Protein AF-A0A519UHN7-F1 (afdb_monomer_lite)

Foldseek 3Di:
DVVVVCVVVVVVVVDDPVVDDPVNVVVVVCCCVVVPVVVVVVVVVVCVVDPPVCVVLVVLCVLVVVLVCCVVVVPDPDDVVNVVVSVVSVVVSVVVNVVVVVVCVVVVVVVVVVVVVVVVVVVVVVVVVVVVD

Secondary structure (DSSP, 8-state):
-HHHHHHHTTGGGT--GGGS-HHHHHHHHHIIIIIIIIHHHHHHHHHHHS-GGGHHHHHHHHHHHHHHHHHHH--S---HHHHHHHHHHHHHHHHHHHHHHHHHHHHHHHHHHHHHHHHHHHHHHHHHHHTT-

Structure (mmCIF, N/CA/C/O backbone):
data_AF-A0A519UHN7-F1
#
_entry.id   AF-A0A519UHN7-F1
#
loop_
_atom_site.group_PDB
_atom_site.id
_atom_site.type_symbol
_atom_site.label_atom_id
_atom_site.label_alt_id
_atom_site.label_comp_id
_atom_site.label_asym_id
_atom_site.label_entity_id
_atom_site.label_seq_id
_atom_site.pdbx_PDB_ins_code
_atom_site.Cartn_x
_atom_site.Cartn_y
_atom_site.Cartn_z
_atom_site.occupancy
_atom_site.B_iso_or_equiv
_atom_site.auth_seq_id
_atom_site.auth_comp_id
_atom_site.auth_asym_id
_atom_site.auth_atom_id
_atom_site.pdbx_PDB_model_num
ATOM 1 N N . VAL A 1 1 ? 18.706 -8.104 3.419 1.00 67.94 1 VAL A N 1
ATOM 2 C CA . VAL A 1 1 ? 19.001 -9.102 2.358 1.00 67.94 1 VAL A CA 1
ATOM 3 C C . VAL A 1 1 ? 19.443 -8.437 1.059 1.00 67.94 1 VAL A C 1
ATOM 5 O O . VAL A 1 1 ? 20.515 -8.773 0.587 1.00 67.94 1 VAL A O 1
ATOM 8 N N . PHE A 1 2 ? 18.703 -7.455 0.533 1.00 73.00 2 PHE A N 1
ATOM 9 C CA . PHE A 1 2 ? 19.061 -6.755 -0.714 1.00 73.00 2 PHE A CA 1
ATOM 10 C C . PHE A 1 2 ? 20.455 -6.098 -0.719 1.00 73.00 2 PHE A C 1
ATOM 12 O O . PHE A 1 2 ? 21.193 -6.264 -1.679 1.00 73.00 2 PHE A O 1
ATOM 19 N N . ILE A 1 3 ? 20.848 -5.414 0.363 1.00 80.94 3 ILE A N 1
ATOM 20 C CA . ILE A 1 3 ? 22.150 -4.725 0.442 1.00 80.94 3 ILE A CA 1
ATOM 21 C C . ILE A 1 3 ? 23.348 -5.698 0.373 1.00 80.94 3 ILE A C 1
ATOM 23 O O . ILE A 1 3 ? 24.190 -5.512 -0.504 1.00 80.94 3 ILE A O 1
ATOM 27 N N . PRO A 1 4 ? 23.445 -6.754 1.212 1.00 80.44 4 PRO A N 1
ATOM 28 C CA . PRO A 1 4 ? 24.558 -7.701 1.111 1.00 80.44 4 PRO A CA 1
ATOM 29 C C . PRO A 1 4 ? 24.557 -8.505 -0.199 1.00 80.44 4 PRO A C 1
ATOM 31 O O . PRO A 1 4 ? 25.626 -8.763 -0.737 1.00 80.44 4 PRO A O 1
ATOM 34 N N . ALA A 1 5 ? 23.391 -8.853 -0.754 1.00 77.44 5 ALA A N 1
ATOM 35 C CA . ALA A 1 5 ? 23.312 -9.535 -2.050 1.00 77.44 5 ALA A CA 1
ATOM 36 C C . ALA A 1 5 ? 23.803 -8.647 -3.210 1.00 77.44 5 ALA A C 1
ATOM 38 O O . ALA A 1 5 ? 24.572 -9.096 -4.054 1.00 77.44 5 ALA A O 1
ATOM 39 N N . SER A 1 6 ? 23.422 -7.369 -3.213 1.00 74.4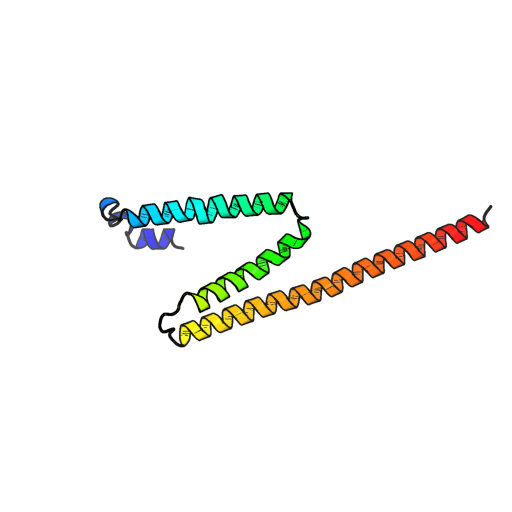4 6 SER A N 1
ATOM 40 C CA . SER A 1 6 ? 23.840 -6.413 -4.243 1.00 74.44 6 SER A CA 1
ATOM 41 C C . SER A 1 6 ? 25.333 -6.055 -4.145 1.00 74.44 6 SER A C 1
ATOM 43 O O . SER A 1 6 ? 25.990 -5.851 -5.163 1.00 74.44 6 SER A O 1
ATOM 45 N N . LEU A 1 7 ? 25.904 -6.042 -2.931 1.00 78.50 7 LEU A N 1
ATOM 46 C CA . LEU A 1 7 ? 27.353 -5.893 -2.719 1.00 78.50 7 LEU A CA 1
ATOM 47 C C . LEU A 1 7 ? 28.152 -7.084 -3.274 1.00 78.50 7 LEU A C 1
ATOM 49 O O . LEU A 1 7 ? 29.219 -6.880 -3.843 1.00 78.50 7 LEU A O 1
ATOM 53 N N . LEU A 1 8 ? 27.637 -8.312 -3.147 1.00 80.56 8 LEU A N 1
ATOM 54 C CA . LEU A 1 8 ? 28.282 -9.517 -3.689 1.00 80.56 8 LEU A CA 1
ATOM 55 C C . LEU A 1 8 ? 28.197 -9.604 -5.224 1.00 80.56 8 LEU A C 1
ATOM 57 O O . LEU A 1 8 ? 29.107 -10.145 -5.846 1.00 80.56 8 LEU A O 1
ATOM 61 N N . ASN A 1 9 ? 27.144 -9.048 -5.832 1.00 79.62 9 ASN A N 1
ATOM 62 C CA . ASN A 1 9 ? 26.924 -9.073 -7.285 1.00 79.62 9 ASN A CA 1
ATOM 63 C C . ASN A 1 9 ? 27.559 -7.892 -8.048 1.00 79.62 9 ASN A C 1
ATOM 65 O O . ASN A 1 9 ? 27.450 -7.836 -9.270 1.00 79.62 9 ASN A O 1
ATOM 69 N N . ASN A 1 10 ? 28.227 -6.950 -7.367 1.00 73.31 10 ASN A N 1
ATOM 70 C CA . ASN A 1 10 ? 28.902 -5.790 -7.981 1.00 73.31 10 ASN A CA 1
ATOM 71 C C . ASN A 1 10 ? 28.013 -4.899 -8.888 1.00 73.31 10 ASN A C 1
ATOM 73 O O . ASN A 1 10 ? 28.518 -4.092 -9.673 1.00 73.31 10 ASN A O 1
ATOM 77 N N . GLU A 1 11 ? 26.688 -4.979 -8.740 1.00 70.50 11 GLU A N 1
ATOM 78 C CA . GLU A 1 11 ? 25.685 -4.282 -9.569 1.00 70.50 11 GLU A CA 1
ATOM 79 C C . GLU A 1 11 ? 25.807 -2.752 -9.505 1.00 70.50 11 GLU A C 1
ATOM 81 O O . GLU A 1 11 ? 25.496 -2.050 -10.467 1.00 70.50 11 GLU A O 1
ATOM 86 N N . TRP A 1 12 ? 26.341 -2.238 -8.394 1.00 68.81 12 TRP A N 1
ATOM 87 C CA . TRP A 1 12 ? 26.617 -0.819 -8.155 1.00 68.81 12 TRP A CA 1
ATOM 88 C C . TRP A 1 12 ? 27.529 -0.193 -9.212 1.00 68.81 12 TRP A C 1
ATOM 90 O O . TRP A 1 12 ? 27.435 1.003 -9.476 1.00 68.81 12 TRP A O 1
ATOM 100 N N . THR A 1 13 ? 28.402 -0.992 -9.831 1.00 69.19 13 THR A N 1
ATOM 101 C CA . THR A 1 13 ? 29.369 -0.506 -10.825 1.00 69.19 13 THR A CA 1
ATOM 102 C C . THR A 1 13 ? 28.792 -0.382 -12.235 1.00 69.19 13 THR A C 1
ATOM 104 O O . THR A 1 13 ? 29.318 0.386 -13.035 1.00 69.19 13 THR A O 1
ATOM 107 N N . SER A 1 14 ? 27.692 -1.079 -12.541 1.00 67.38 14 SER A N 1
ATOM 108 C CA . SER A 1 14 ? 27.014 -1.015 -13.848 1.00 67.38 14 SER A CA 1
ATOM 109 C C . SER A 1 14 ? 25.789 -0.094 -13.864 1.00 67.38 14 SER A C 1
ATOM 111 O O . SER A 1 14 ? 25.136 0.035 -14.899 1.00 67.38 14 SER A O 1
ATOM 113 N N . PHE A 1 15 ? 25.463 0.571 -12.751 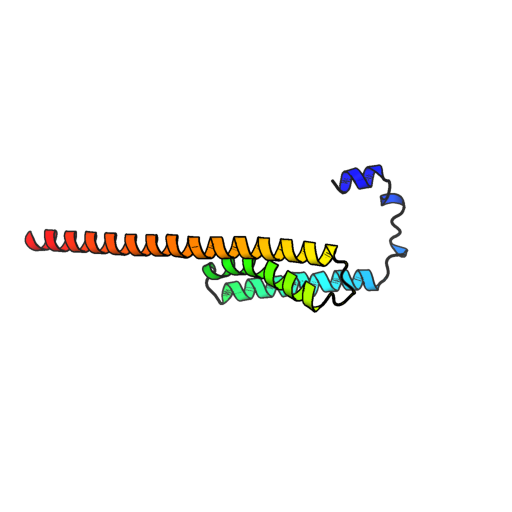1.00 71.31 15 PHE A N 1
ATOM 114 C CA . PHE A 1 15 ? 24.312 1.470 -12.686 1.00 71.31 15 PHE A CA 1
ATOM 115 C C . PHE A 1 15 ? 24.609 2.806 -13.387 1.00 71.31 15 PHE A C 1
ATOM 117 O O . PHE A 1 15 ? 25.210 3.721 -12.822 1.00 71.31 15 PHE A O 1
ATOM 124 N N . GLN A 1 16 ? 24.197 2.912 -14.652 1.00 74.94 16 GLN A N 1
ATOM 125 C CA . GLN A 1 16 ? 24.388 4.108 -15.468 1.00 74.94 16 GLN A CA 1
ATOM 126 C C . GLN A 1 16 ? 23.229 5.094 -15.286 1.00 74.94 16 GLN A C 1
ATOM 128 O O . GLN A 1 16 ? 22.176 4.962 -15.909 1.00 74.94 16 GLN A O 1
ATOM 133 N N . TRP A 1 17 ? 23.450 6.130 -14.474 1.00 71.44 17 TRP A N 1
ATOM 134 C CA . TRP A 1 17 ? 22.488 7.212 -14.217 1.00 71.44 17 TRP A CA 1
ATOM 135 C C . TRP A 1 17 ? 21.986 7.909 -15.493 1.00 71.44 17 TRP A C 1
ATOM 137 O O . TRP A 1 17 ? 20.845 8.360 -15.533 1.00 71.44 17 TRP A O 1
ATOM 147 N N . GLN A 1 18 ? 22.809 7.949 -16.547 1.00 73.81 18 GLN A N 1
ATOM 148 C CA . GLN A 1 18 ? 22.467 8.531 -17.850 1.00 73.81 18 GLN A CA 1
ATOM 149 C C . GLN A 1 18 ? 21.442 7.730 -18.665 1.00 73.81 18 GLN A C 1
ATOM 151 O O . GLN A 1 18 ? 20.807 8.305 -19.543 1.00 73.81 18 GLN A O 1
ATOM 156 N N . ILE A 1 19 ? 21.292 6.426 -18.418 1.00 79.81 19 ILE A N 1
ATOM 157 C CA . ILE A 1 19 ? 20.362 5.570 -19.174 1.00 79.81 19 ILE A CA 1
ATOM 158 C C . ILE A 1 19 ? 18.938 5.655 -18.613 1.00 79.81 19 ILE A C 1
ATOM 160 O O . ILE A 1 19 ? 17.994 5.219 -19.268 1.00 79.81 19 ILE A O 1
ATOM 164 N N . VAL A 1 20 ? 18.757 6.231 -17.420 1.00 81.94 20 VAL A N 1
ATOM 165 C CA . VAL A 1 20 ? 17.439 6.305 -16.790 1.00 81.94 20 VAL A CA 1
ATOM 166 C C . VAL A 1 20 ? 16.544 7.282 -17.568 1.00 81.94 20 VAL A C 1
ATOM 168 O O . VAL A 1 20 ? 16.842 8.478 -17.611 1.00 81.94 20 VAL A O 1
ATOM 171 N N . PRO A 1 21 ? 15.437 6.802 -18.162 1.00 85.50 21 PRO A N 1
ATOM 172 C CA . PRO A 1 21 ? 14.549 7.623 -18.974 1.00 85.50 21 PRO A CA 1
ATOM 173 C C . PRO A 1 21 ? 13.831 8.691 -18.132 1.00 85.50 21 PRO A C 1
ATOM 175 O O . PRO A 1 21 ? 13.568 8.498 -16.939 1.00 85.50 21 PRO A O 1
ATOM 178 N N . ALA A 1 22 ? 13.485 9.826 -18.744 1.00 85.69 22 ALA A N 1
ATOM 179 C CA . ALA A 1 22 ? 12.813 10.934 -18.056 1.00 85.69 22 ALA A CA 1
ATOM 180 C C . ALA A 1 22 ? 11.436 10.521 -17.500 1.00 85.69 22 ALA A C 1
ATOM 182 O O . ALA A 1 22 ? 11.010 10.999 -16.447 1.00 85.69 22 ALA A O 1
ATOM 183 N N . GLU A 1 23 ? 10.769 9.573 -18.157 1.00 88.62 23 GLU A N 1
ATOM 184 C CA . GLU A 1 23 ? 9.504 8.985 -17.726 1.00 88.62 23 GLU A CA 1
ATOM 185 C C . GLU A 1 23 ? 9.626 8.270 -16.371 1.00 88.62 23 GLU A C 1
ATOM 187 O O . GLU A 1 23 ? 8.698 8.325 -15.559 1.00 88.62 23 GLU A O 1
ATOM 192 N N . ALA A 1 24 ? 10.770 7.641 -16.076 1.00 87.75 24 ALA A N 1
ATOM 193 C CA . ALA A 1 24 ? 10.999 6.982 -14.788 1.00 87.75 24 ALA A CA 1
ATOM 194 C C . ALA A 1 24 ? 11.069 8.007 -13.648 1.00 87.75 24 ALA A C 1
ATOM 196 O O . ALA A 1 24 ? 10.440 7.825 -12.604 1.00 87.75 24 ALA A O 1
ATOM 197 N N . TRP A 1 25 ? 11.758 9.128 -13.872 1.00 90.75 25 TRP A N 1
ATOM 198 C CA . TRP A 1 25 ? 11.817 10.232 -12.913 1.00 90.75 25 TRP A CA 1
ATOM 199 C C . TRP A 1 25 ? 10.447 10.875 -12.682 1.00 90.75 25 TRP A C 1
ATOM 201 O O . TRP A 1 25 ? 10.070 11.133 -11.537 1.00 90.75 25 TRP A O 1
ATOM 211 N N . LEU A 1 26 ? 9.666 11.071 -13.747 1.00 91.88 26 LEU A N 1
ATOM 212 C CA . LEU A 1 26 ? 8.296 11.576 -13.643 1.00 91.88 26 LEU A CA 1
ATOM 213 C C . LEU A 1 26 ? 7.374 10.607 -12.898 1.00 91.88 26 LEU A C 1
ATOM 215 O O . LEU A 1 26 ? 6.540 11.051 -12.113 1.00 91.88 26 LEU A O 1
ATOM 219 N N . SER A 1 27 ? 7.550 9.298 -13.077 1.00 90.44 27 SER A N 1
ATOM 220 C CA . SER A 1 27 ? 6.785 8.274 -12.352 1.00 90.44 27 SER A CA 1
ATOM 221 C C . SER A 1 27 ? 7.072 8.313 -10.850 1.00 90.44 27 SER A C 1
ATOM 223 O O . SER A 1 27 ? 6.149 8.260 -10.035 1.00 90.44 27 SER A O 1
ATOM 225 N N . VAL A 1 28 ? 8.344 8.473 -10.470 1.00 92.12 28 VAL A N 1
ATOM 226 C CA . VAL A 1 28 ? 8.742 8.654 -9.066 1.00 92.12 28 VAL A CA 1
ATOM 227 C C . VAL A 1 28 ? 8.118 9.926 -8.495 1.00 92.12 28 VAL A C 1
ATOM 229 O O . VAL A 1 28 ? 7.522 9.884 -7.419 1.00 92.12 28 VAL A O 1
ATOM 232 N N . LEU A 1 29 ? 8.189 11.042 -9.224 1.00 94.69 29 LEU A N 1
ATOM 233 C CA . LEU A 1 29 ? 7.587 12.304 -8.793 1.00 94.69 29 LEU A CA 1
ATOM 234 C C . LEU A 1 29 ? 6.066 12.184 -8.626 1.00 94.69 29 LEU A C 1
ATOM 236 O O . LEU A 1 29 ? 5.516 12.635 -7.621 1.00 94.69 29 LEU A O 1
ATOM 240 N N . TYR A 1 30 ? 5.392 11.531 -9.573 1.00 92.00 30 TYR A N 1
ATOM 241 C CA . TYR A 1 30 ? 3.958 11.268 -9.514 1.00 92.00 30 TYR A CA 1
ATOM 242 C C . TYR A 1 30 ? 3.580 10.465 -8.263 1.00 92.00 30 TYR A C 1
ATOM 244 O O . TYR A 1 30 ? 2.651 10.842 -7.548 1.00 92.00 30 TYR A O 1
ATOM 252 N N . LEU A 1 31 ? 4.327 9.404 -7.946 1.00 89.81 31 LEU A N 1
ATOM 253 C CA . LEU A 1 31 ? 4.099 8.597 -6.744 1.00 89.81 31 LEU A CA 1
ATOM 254 C C . LEU A 1 31 ? 4.343 9.387 -5.455 1.00 89.81 31 LEU A C 1
ATOM 256 O O . LEU A 1 31 ? 3.580 9.241 -4.500 1.00 89.81 31 LEU A O 1
ATOM 260 N N . ILE A 1 32 ? 5.358 10.252 -5.421 1.00 94.12 32 ILE A N 1
ATOM 261 C CA . ILE A 1 32 ? 5.618 11.121 -4.267 1.00 94.12 32 ILE A CA 1
ATOM 262 C C . ILE A 1 32 ? 4.433 12.065 -4.038 1.00 94.12 32 ILE A C 1
ATOM 264 O O . ILE A 1 32 ? 3.932 12.169 -2.918 1.00 94.12 32 ILE A O 1
ATOM 268 N N . VAL A 1 33 ? 3.953 12.734 -5.086 1.00 94.50 33 VAL A N 1
ATOM 269 C CA . VAL A 1 33 ? 2.898 13.747 -4.953 1.00 94.50 33 VAL A CA 1
ATOM 270 C C . VAL A 1 33 ? 1.530 13.107 -4.715 1.00 94.50 33 VAL A C 1
ATOM 272 O O . VAL A 1 33 ? 0.871 13.420 -3.725 1.00 94.50 33 VAL A O 1
ATOM 275 N N . MET A 1 34 ? 1.097 12.202 -5.592 1.00 89.75 34 MET A N 1
ATOM 276 C CA . MET A 1 34 ? -0.251 11.628 -5.531 1.00 89.75 34 MET A CA 1
ATOM 277 C C . MET A 1 34 ? -0.342 10.450 -4.561 1.00 89.75 34 MET A C 1
ATOM 279 O O . MET A 1 34 ? -1.300 10.360 -3.796 1.00 89.75 34 MET A O 1
ATOM 283 N N . GLY A 1 35 ? 0.650 9.559 -4.561 1.00 84.38 35 GLY A N 1
ATOM 284 C CA . GLY A 1 35 ? 0.650 8.376 -3.698 1.00 84.38 35 GLY A CA 1
ATOM 285 C C . GLY A 1 35 ? 0.913 8.715 -2.231 1.00 84.38 35 GLY A C 1
ATOM 286 O O . GLY A 1 35 ? 0.208 8.222 -1.351 1.00 84.38 35 GLY A O 1
ATOM 287 N N . SER A 1 36 ? 1.893 9.584 -1.970 1.00 90.19 36 SER A N 1
ATOM 288 C CA . SER A 1 36 ? 2.289 9.938 -0.604 1.00 90.19 36 SER A CA 1
ATOM 289 C C . SER A 1 36 ? 1.645 11.227 -0.111 1.00 90.19 36 SER A C 1
ATOM 291 O O . SER A 1 36 ? 0.860 11.169 0.831 1.00 90.19 36 SER A O 1
ATOM 293 N N . LEU A 1 37 ? 1.952 12.388 -0.706 1.00 90.00 37 LEU A N 1
ATOM 294 C CA . LEU A 1 37 ? 1.504 13.676 -0.156 1.00 90.00 37 LEU A CA 1
ATOM 295 C C . LEU A 1 37 ? -0.024 13.779 -0.139 1.00 90.00 37 LEU A C 1
ATOM 297 O O . LEU A 1 37 ? -0.602 13.984 0.925 1.00 90.00 37 LEU A O 1
ATOM 301 N N . ALA A 1 38 ? -0.687 13.581 -1.279 1.00 88.25 38 ALA A N 1
ATOM 302 C CA . ALA A 1 38 ? -2.143 13.676 -1.358 1.00 88.25 38 ALA A CA 1
ATOM 303 C C . ALA A 1 38 ? -2.837 12.599 -0.505 1.00 88.25 38 ALA A C 1
ATOM 305 O O . ALA A 1 38 ? -3.775 12.910 0.233 1.00 88.25 38 ALA A O 1
ATOM 306 N N . GLY A 1 39 ? -2.346 11.354 -0.545 1.00 83.56 39 GLY A N 1
ATOM 307 C CA . GLY A 1 39 ? -2.876 10.254 0.267 1.00 83.56 39 GLY A CA 1
ATOM 308 C C . GLY A 1 39 ? -2.754 10.508 1.773 1.00 83.56 39 GLY A C 1
ATOM 309 O O . GLY A 1 39 ? -3.721 10.335 2.519 1.00 83.56 39 GLY A O 1
ATOM 310 N N . TYR A 1 40 ? -1.594 10.984 2.228 1.00 82.62 40 TYR A N 1
ATOM 311 C CA . TYR A 1 40 ? -1.359 11.314 3.632 1.00 82.62 40 TYR A CA 1
ATOM 312 C C . TYR A 1 40 ? -2.152 12.547 4.077 1.00 82.62 40 TYR A C 1
ATOM 314 O O . TYR A 1 40 ? -2.754 12.540 5.149 1.00 82.62 40 TYR A O 1
ATOM 322 N N . SER A 1 41 ? -2.230 13.589 3.249 1.00 84.44 41 SER A N 1
ATOM 323 C CA . SER A 1 41 ? -3.049 14.770 3.535 1.00 84.44 41 SER A CA 1
ATOM 324 C C . SER A 1 41 ? -4.531 14.420 3.666 1.00 84.44 41 SER A C 1
ATOM 326 O O . SER A 1 41 ? -5.182 14.883 4.603 1.00 84.44 41 SER A O 1
ATOM 328 N N . ALA A 1 42 ? -5.060 13.557 2.794 1.00 81.81 42 ALA A N 1
ATOM 329 C CA . ALA A 1 42 ? -6.431 13.063 2.900 1.00 81.81 42 ALA A CA 1
ATOM 330 C C . ALA A 1 42 ? -6.653 12.257 4.190 1.00 81.81 42 ALA A C 1
ATOM 332 O O . ALA A 1 42 ? -7.685 12.415 4.843 1.00 81.81 42 ALA A O 1
ATOM 333 N N . TYR A 1 43 ? -5.676 11.440 4.597 1.00 72.56 43 TYR A N 1
ATOM 334 C CA . TYR A 1 43 ? -5.715 10.710 5.865 1.00 72.56 43 TYR A CA 1
ATOM 335 C C . TYR A 1 43 ? -5.773 11.656 7.072 1.00 72.56 43 TYR A C 1
ATOM 337 O O . TYR A 1 43 ? -6.638 11.499 7.933 1.00 72.56 43 TYR A O 1
ATOM 345 N N . VAL A 1 44 ? -4.909 12.674 7.116 1.00 79.06 44 VAL A N 1
ATOM 346 C CA . VAL A 1 44 ? -4.892 13.669 8.201 1.00 79.06 44 VAL A CA 1
ATOM 347 C C . VAL A 1 44 ? -6.196 14.468 8.239 1.00 79.06 44 VAL A C 1
ATOM 349 O O . VAL A 1 44 ? -6.761 14.656 9.314 1.00 79.06 44 VAL A O 1
ATOM 352 N N . TRP A 1 45 ? -6.727 14.870 7.083 1.00 80.94 45 TRP A N 1
ATOM 353 C CA . TRP A 1 45 ? -8.019 15.554 7.005 1.00 80.94 45 TRP A CA 1
ATOM 354 C C . TRP A 1 45 ? -9.169 14.678 7.523 1.00 80.94 45 TRP A C 1
ATOM 356 O O . TRP A 1 45 ? -10.000 15.135 8.308 1.00 80.94 45 TRP A O 1
ATOM 366 N N . LEU A 1 46 ? -9.189 13.395 7.151 1.00 71.00 46 LEU A N 1
ATOM 367 C CA . LEU A 1 46 ? -10.209 12.449 7.603 1.00 71.00 46 LEU A CA 1
ATOM 368 C C . LEU A 1 46 ? -10.177 12.252 9.127 1.00 71.00 46 LEU A C 1
ATOM 370 O O . LEU A 1 46 ? -11.233 12.160 9.757 1.00 71.00 46 LEU A O 1
ATOM 374 N N . LEU A 1 47 ? -8.980 12.236 9.722 1.00 68.31 47 LEU A N 1
ATOM 375 C CA . LEU A 1 47 ? -8.796 12.168 11.173 1.00 68.31 47 LEU A CA 1
ATOM 376 C C . LEU A 1 47 ? -9.335 13.403 11.906 1.00 68.31 47 LEU A C 1
ATOM 378 O O . LEU A 1 47 ? -9.770 13.281 13.048 1.00 68.31 47 LEU A O 1
ATOM 382 N N . SER A 1 48 ? -9.339 14.574 11.268 1.00 65.69 48 SER A N 1
ATOM 383 C CA . SER A 1 48 ? -9.903 15.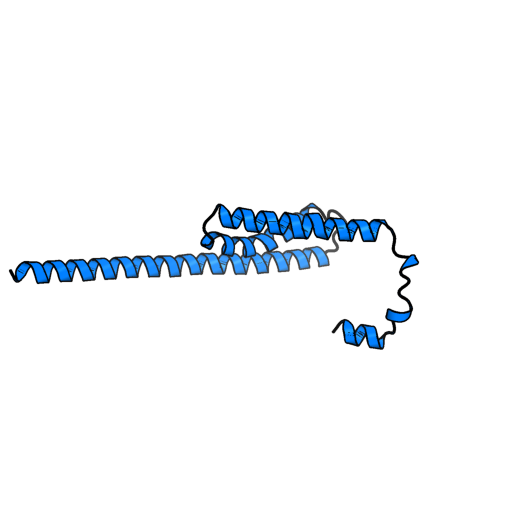796 11.852 1.00 65.69 48 SER A CA 1
ATOM 384 C C . SER A 1 48 ? -11.436 15.841 11.811 1.00 65.69 48 SER A C 1
ATOM 386 O O . SER A 1 48 ? -12.035 16.560 12.606 1.00 65.69 48 SER A O 1
ATOM 388 N N . VAL A 1 49 ? -12.084 15.083 10.917 1.00 67.06 49 VAL A N 1
ATOM 389 C CA . VAL A 1 49 ? -13.543 15.150 10.678 1.00 67.06 49 VAL A CA 1
ATOM 390 C C . VAL A 1 49 ? -14.316 13.974 11.306 1.00 67.06 49 VAL A C 1
ATOM 392 O O . VAL A 1 49 ? -15.528 14.072 11.512 1.00 67.06 49 VAL A O 1
ATOM 395 N N . ARG A 1 50 ? -13.665 12.850 11.649 1.00 54.16 50 ARG A N 1
ATOM 396 C CA . ARG A 1 50 ? -14.330 11.658 12.220 1.00 54.16 50 ARG A CA 1
ATOM 397 C C . ARG A 1 50 ? -13.549 11.038 13.394 1.00 54.16 50 ARG A C 1
ATOM 399 O O . ARG A 1 50 ? -12.328 10.939 13.324 1.00 54.16 50 ARG A O 1
ATOM 406 N N . PRO A 1 51 ? -14.233 10.534 14.445 1.00 54.78 51 PRO A N 1
ATOM 407 C CA . PRO A 1 51 ? -13.578 9.915 15.596 1.00 54.78 51 PRO A CA 1
ATOM 408 C C . PRO A 1 51 ? -12.779 8.653 15.218 1.00 54.78 51 PRO A C 1
ATOM 410 O O . PRO A 1 51 ? -13.254 7.751 14.521 1.00 54.78 51 PRO A O 1
ATOM 413 N N . VAL A 1 52 ? -11.549 8.599 15.735 1.00 51.25 52 VAL A N 1
ATOM 414 C CA . VAL A 1 52 ? -10.426 7.700 15.391 1.00 51.25 52 VAL A CA 1
ATOM 415 C C . VAL A 1 52 ? -10.734 6.196 15.533 1.00 51.25 52 VAL A C 1
ATOM 417 O O . VAL A 1 52 ? -10.080 5.348 14.927 1.00 51.25 52 VAL A O 1
ATOM 420 N N . THR A 1 53 ? -11.770 5.829 16.287 1.00 51.00 53 THR A N 1
ATOM 421 C CA . THR A 1 53 ? -12.174 4.436 16.548 1.00 51.00 53 THR A CA 1
ATOM 422 C C . THR A 1 53 ? -12.731 3.701 15.320 1.00 51.00 53 THR A C 1
ATOM 424 O O . THR A 1 53 ? -12.669 2.470 15.265 1.00 51.00 53 THR A O 1
ATOM 427 N N . GLN A 1 54 ? -13.196 4.414 14.288 1.00 52.16 54 GLN A N 1
ATOM 428 C CA . GLN A 1 54 ? -13.628 3.817 13.012 1.00 52.16 54 GLN A CA 1
ATOM 429 C C . GLN A 1 54 ? -12.454 3.516 12.053 1.00 52.16 54 GLN A C 1
ATOM 431 O O . GLN A 1 54 ? -12.544 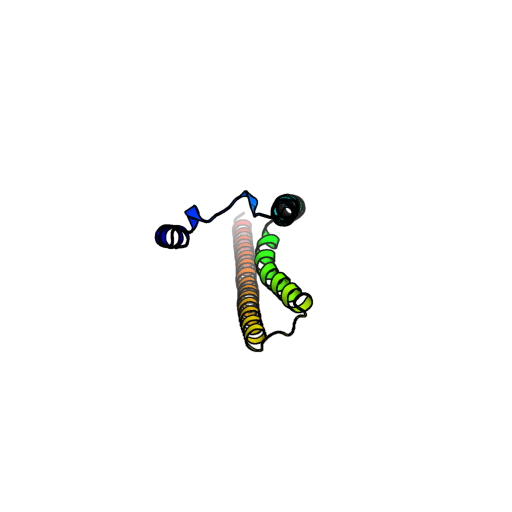2.597 11.233 1.00 52.16 54 GLN A O 1
ATOM 436 N N . VAL A 1 55 ? -11.319 4.208 12.207 1.00 49.56 55 VAL A N 1
ATOM 437 C CA . VAL A 1 55 ? -10.157 4.183 11.292 1.00 49.56 55 VAL A CA 1
ATOM 438 C C . VAL A 1 55 ? -9.415 2.842 11.320 1.00 49.56 55 VAL A C 1
ATOM 440 O O . VAL A 1 55 ? -8.922 2.375 10.295 1.00 49.56 55 VAL A O 1
ATOM 443 N N . SER A 1 56 ? -9.430 2.136 12.455 1.00 53.62 56 SER A N 1
ATOM 444 C CA . SER A 1 56 ? -8.814 0.803 12.579 1.00 53.62 56 SER A CA 1
ATOM 445 C C . SER A 1 56 ? -9.485 -0.256 11.691 1.00 53.62 56 SER A C 1
ATOM 447 O O . SER A 1 56 ? -8.852 -1.239 11.311 1.00 53.62 56 SER A O 1
ATOM 449 N N . THR A 1 57 ? -10.751 -0.056 11.305 1.00 59.66 57 THR A N 1
ATOM 450 C CA . THR A 1 57 ? -11.439 -0.976 10.386 1.00 59.66 57 THR A CA 1
ATOM 451 C C . THR A 1 57 ? -10.977 -0.772 8.938 1.00 59.66 57 THR A C 1
ATOM 453 O O . THR A 1 57 ? -10.921 -1.742 8.190 1.00 59.66 57 THR A O 1
ATOM 456 N N . HIS A 1 58 ? -10.569 0.449 8.559 1.00 60.28 58 HIS A N 1
ATOM 457 C CA . HIS A 1 58 ? -10.152 0.805 7.194 1.00 60.28 58 HIS A CA 1
ATOM 458 C C . HIS A 1 58 ? -8.877 0.070 6.748 1.00 60.28 58 HIS A C 1
ATOM 460 O O . HIS A 1 58 ? -8.753 -0.315 5.587 1.00 60.28 58 HIS A O 1
ATOM 466 N N . VAL A 1 59 ? -7.967 -0.222 7.685 1.00 64.62 59 VAL A N 1
ATOM 467 C CA . VAL A 1 59 ? -6.742 -1.002 7.422 1.00 64.62 59 VAL A CA 1
ATOM 468 C C . VAL A 1 59 ? -7.061 -2.423 6.930 1.00 64.62 59 VAL A C 1
ATOM 470 O O . VAL A 1 59 ? -6.267 -3.003 6.200 1.00 64.62 59 VAL A O 1
ATOM 473 N N . TYR A 1 60 ? -8.241 -2.966 7.253 1.00 63.72 60 TYR A N 1
ATOM 474 C CA . TYR A 1 60 ? -8.700 -4.267 6.744 1.00 63.72 60 TYR A CA 1
ATOM 475 C C . TYR A 1 60 ? -9.425 -4.181 5.404 1.00 63.72 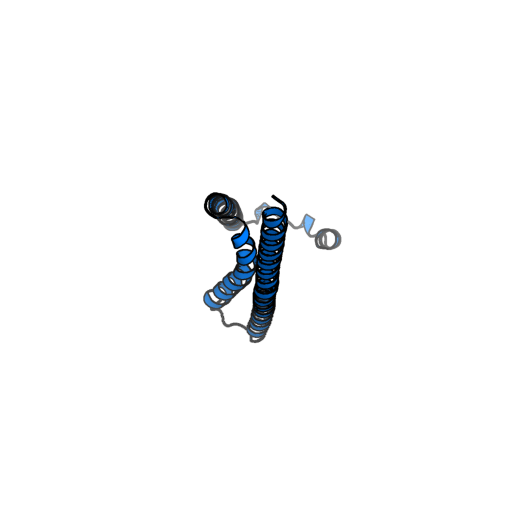60 TYR A C 1
ATOM 477 O O . TYR A 1 60 ? -9.505 -5.182 4.697 1.00 63.72 60 TYR A O 1
ATOM 485 N N . VAL A 1 61 ? -9.955 -3.009 5.055 1.00 67.12 61 VAL A N 1
ATOM 486 C CA . VAL A 1 61 ? -10.619 -2.788 3.765 1.00 67.12 61 VAL A CA 1
ATOM 487 C C . VAL A 1 61 ? -9.581 -2.500 2.676 1.00 67.12 61 VAL A C 1
ATOM 489 O O . VAL A 1 61 ? -9.782 -2.886 1.532 1.00 67.12 61 VAL A O 1
ATOM 492 N N . ASN A 1 62 ? -8.431 -1.917 3.030 1.00 68.81 62 ASN A N 1
ATOM 493 C CA . ASN A 1 62 ? -7.379 -1.565 2.071 1.00 68.81 62 ASN A CA 1
ATOM 494 C C . ASN A 1 62 ? -6.829 -2.773 1.272 1.00 68.81 62 ASN A C 1
ATOM 496 O O . ASN A 1 62 ? -6.762 -2.682 0.047 1.00 68.81 62 ASN A O 1
ATOM 500 N N . PRO A 1 63 ? -6.535 -3.940 1.890 1.00 70.69 63 PRO A N 1
ATOM 501 C CA . PRO A 1 63 ? -6.193 -5.150 1.142 1.00 70.69 63 PRO A CA 1
ATOM 502 C C . PRO A 1 63 ? -7.318 -5.623 0.211 1.00 70.69 63 PRO A C 1
ATOM 504 O O . PRO A 1 63 ? -7.041 -6.107 -0.878 1.00 70.69 63 PRO A O 1
ATOM 507 N N . LEU A 1 64 ? -8.586 -5.457 0.602 1.00 69.62 64 LEU A N 1
ATOM 508 C CA . LEU A 1 64 ? -9.733 -5.852 -0.222 1.00 69.62 64 LEU A CA 1
ATOM 509 C C . LEU A 1 64 ? -9.859 -4.966 -1.472 1.00 69.62 64 LEU A C 1
ATOM 511 O O . LEU A 1 64 ? -10.051 -5.478 -2.573 1.00 69.62 64 LEU A O 1
ATOM 515 N N . VAL A 1 65 ? -9.709 -3.647 -1.308 1.00 73.38 65 VAL A N 1
ATOM 516 C CA . VAL A 1 65 ? -9.777 -2.665 -2.404 1.00 73.38 65 VAL A CA 1
ATOM 517 C C . VAL A 1 65 ? -8.606 -2.839 -3.368 1.00 73.38 65 VAL A C 1
ATOM 519 O O . VAL A 1 65 ? -8.820 -2.860 -4.577 1.00 73.38 65 VAL A O 1
ATOM 522 N N . ALA A 1 66 ? -7.388 -3.027 -2.849 1.00 75.19 66 ALA A N 1
ATOM 523 C CA . ALA A 1 66 ? -6.203 -3.279 -3.666 1.00 75.19 66 ALA A CA 1
ATOM 524 C C . ALA A 1 66 ? -6.368 -4.533 -4.536 1.00 75.19 66 ALA A C 1
ATOM 526 O O . ALA A 1 66 ? -6.028 -4.517 -5.717 1.00 75.19 66 ALA A O 1
ATOM 527 N N . VAL A 1 67 ? -6.943 -5.600 -3.974 1.00 70.19 67 VAL A N 1
ATOM 528 C CA . VAL A 1 67 ? -7.190 -6.830 -4.724 1.00 70.19 67 VAL A CA 1
ATOM 529 C C . VAL A 1 67 ? -8.298 -6.643 -5.762 1.00 70.19 67 VAL A C 1
ATOM 531 O O . VAL A 1 67 ? -8.091 -7.003 -6.913 1.00 70.19 67 VAL A O 1
ATOM 534 N N . LEU A 1 68 ? -9.439 -6.043 -5.406 1.00 72.44 68 LEU A N 1
ATOM 535 C CA . LEU A 1 68 ? -10.535 -5.783 -6.353 1.00 72.44 68 LEU A CA 1
ATOM 536 C C . LEU A 1 68 ? -10.081 -4.942 -7.553 1.00 72.44 68 LEU A C 1
ATOM 538 O O . LEU A 1 68 ? -10.382 -5.290 -8.693 1.00 72.44 68 LEU A O 1
ATOM 542 N N . LEU A 1 69 ? -9.328 -3.867 -7.301 1.00 73.19 69 LEU A N 1
ATOM 543 C CA . LEU A 1 69 ? -8.745 -3.048 -8.363 1.00 73.19 69 LEU A CA 1
ATOM 544 C C . LEU A 1 69 ? -7.718 -3.834 -9.181 1.00 73.19 69 LEU A C 1
ATOM 546 O O . LEU A 1 69 ? -7.716 -3.719 -10.401 1.00 73.19 69 LEU A O 1
ATOM 550 N N . GLY A 1 70 ? -6.905 -4.676 -8.538 1.00 68.19 70 GLY A N 1
ATOM 551 C CA . GLY A 1 70 ? -5.968 -5.569 -9.218 1.00 68.19 70 GLY A CA 1
ATOM 552 C C . GLY A 1 70 ? -6.655 -6.522 -10.201 1.00 68.19 70 GLY A C 1
ATOM 553 O O . GLY A 1 70 ? -6.204 -6.638 -11.331 1.00 68.19 70 GLY A O 1
ATOM 554 N N . VAL A 1 71 ? -7.776 -7.148 -9.823 1.00 67.25 71 VAL A N 1
ATOM 555 C CA . VAL A 1 71 ? -8.535 -8.054 -10.715 1.00 67.25 71 VAL A CA 1
ATOM 556 C C . VAL A 1 71 ? -9.191 -7.311 -11.873 1.00 67.25 71 VAL A C 1
ATOM 558 O O . VAL A 1 71 ? -9.209 -7.816 -12.991 1.00 67.25 71 VAL A O 1
ATOM 561 N N . LEU A 1 72 ? -9.753 -6.130 -11.607 1.00 66.94 72 LEU A N 1
ATOM 562 C CA . LEU A 1 72 ? -10.497 -5.362 -12.606 1.00 66.94 72 LEU A CA 1
ATOM 563 C C . LEU A 1 72 ? -9.586 -4.682 -13.635 1.00 66.94 72 LEU A C 1
ATOM 565 O O . LEU A 1 72 ? -9.963 -4.588 -14.799 1.00 66.94 72 LEU A O 1
ATOM 569 N N . PHE A 1 73 ? -8.409 -4.203 -13.220 1.00 65.00 73 PHE A N 1
ATOM 570 C CA . PHE A 1 73 ? -7.483 -3.492 -14.106 1.00 65.00 73 PHE A CA 1
ATOM 571 C C . PHE A 1 73 ? -6.456 -4.401 -14.789 1.00 65.00 73 PHE A C 1
ATOM 573 O O . PHE A 1 73 ? -6.022 -4.072 -15.890 1.00 65.00 73 PHE A O 1
ATOM 580 N N . ALA A 1 74 ? -6.071 -5.538 -14.197 1.00 63.91 74 ALA A N 1
ATOM 581 C CA . ALA A 1 74 ? -5.041 -6.421 -14.755 1.00 63.91 74 ALA A CA 1
ATOM 582 C C . ALA A 1 74 ? -5.556 -7.335 -15.884 1.00 63.91 74 ALA A C 1
ATOM 584 O O . ALA A 1 74 ? -5.130 -8.480 -15.970 1.00 63.91 74 ALA A O 1
ATOM 585 N N . GLY A 1 75 ? -6.456 -6.842 -16.744 1.00 59.66 75 GLY A N 1
ATOM 586 C CA . GLY A 1 75 ? -7.116 -7.549 -17.854 1.00 59.66 75 GLY A CA 1
ATOM 587 C C . GLY A 1 75 ? -6.210 -8.105 -18.968 1.00 59.66 75 GLY A C 1
ATOM 588 O O . GLY A 1 75 ? -6.650 -8.233 -20.106 1.00 59.66 75 GLY A O 1
ATOM 589 N N . GLU A 1 76 ? -4.963 -8.446 -18.664 1.00 51.06 76 GLU A N 1
ATOM 590 C CA . GLU A 1 76 ? -4.112 -9.326 -19.457 1.00 51.06 76 GLU A CA 1
ATOM 591 C C . GLU A 1 76 ? -4.462 -10.796 -19.162 1.00 51.06 76 GLU A C 1
ATOM 593 O O . GLU A 1 76 ? -5.014 -11.115 -18.109 1.00 51.06 76 GLU A O 1
ATOM 598 N N . HIS A 1 77 ? -4.174 -11.713 -20.094 1.00 55.03 77 HIS A N 1
ATOM 599 C CA . HIS A 1 77 ? -4.467 -13.147 -19.963 1.00 55.03 77 HIS A CA 1
ATOM 600 C C . HIS A 1 77 ? -3.794 -13.751 -18.718 1.00 55.03 77 HIS A C 1
ATOM 602 O O . HIS A 1 77 ? -2.665 -14.238 -18.772 1.00 55.03 77 HIS A O 1
ATOM 608 N N . MET A 1 78 ? -4.496 -13.714 -17.586 1.00 56.19 78 MET A N 1
ATOM 609 C CA . MET A 1 78 ? -3.996 -14.203 -16.311 1.00 56.19 78 MET A CA 1
ATOM 610 C C . MET A 1 78 ? -3.662 -15.688 -16.429 1.00 56.19 78 MET A C 1
ATOM 612 O O . MET A 1 78 ? -4.531 -16.525 -16.683 1.00 56.19 78 MET A O 1
ATOM 616 N N . SER A 1 79 ? -2.391 -16.027 -16.218 1.00 71.81 79 SER A N 1
ATOM 617 C CA . SER A 1 79 ? -1.978 -17.418 -16.038 1.00 71.81 79 SER A CA 1
ATOM 618 C C . SER A 1 79 ? -2.756 -18.016 -14.862 1.00 71.81 79 SER A C 1
ATOM 620 O O . SER A 1 79 ? -2.963 -17.342 -13.850 1.00 71.81 79 SER A O 1
ATOM 622 N N . GLY A 1 80 ? -3.164 -19.288 -14.945 1.00 75.31 80 GLY A N 1
ATOM 623 C CA . GLY A 1 80 ? -3.947 -19.943 -13.885 1.00 75.31 80 GLY A CA 1
ATOM 624 C C . GLY A 1 80 ? -3.306 -19.848 -12.489 1.00 75.31 80 GLY A C 1
ATOM 625 O O . GLY A 1 80 ? -4.007 -19.829 -11.479 1.00 75.31 80 GLY A O 1
ATOM 626 N N . LEU A 1 81 ? -1.978 -19.692 -12.426 1.00 76.19 81 LEU A N 1
ATOM 627 C CA . LEU A 1 81 ? -1.236 -19.492 -11.181 1.00 76.19 81 LEU A CA 1
ATOM 628 C C . LEU A 1 81 ? -1.471 -18.108 -10.542 1.00 76.19 81 LEU A C 1
ATOM 630 O O . LEU A 1 81 ? -1.536 -18.004 -9.319 1.00 76.19 81 LEU A O 1
ATOM 634 N N . GLN A 1 82 ? -1.648 -17.055 -11.347 1.00 70.62 82 GLN A N 1
ATOM 635 C CA . GLN A 1 82 ? -1.995 -15.714 -10.856 1.00 70.62 82 GLN A CA 1
ATOM 636 C C . GLN A 1 82 ? -3.417 -15.692 -10.286 1.00 70.62 82 GLN A C 1
ATOM 638 O O . GLN A 1 82 ? -3.642 -15.104 -9.230 1.00 70.62 82 GLN A O 1
ATOM 643 N N . VAL A 1 83 ? -4.351 -16.411 -10.919 1.00 75.19 83 VAL A N 1
ATOM 644 C CA . VAL A 1 83 ? -5.732 -16.566 -10.428 1.00 75.19 83 VAL A CA 1
ATOM 645 C C . VAL A 1 83 ? -5.771 -17.331 -9.101 1.00 75.19 83 VAL A C 1
ATOM 647 O O . VAL A 1 83 ? -6.498 -16.949 -8.183 1.00 75.19 83 VAL A O 1
ATOM 650 N N . LEU A 1 84 ? -4.952 -18.376 -8.950 1.00 80.12 84 LEU A N 1
ATOM 651 C CA . LEU A 1 84 ? -4.816 -19.091 -7.677 1.00 80.12 84 LEU A CA 1
ATOM 652 C C . LEU A 1 84 ? -4.217 -18.207 -6.578 1.00 80.12 84 LEU A C 1
ATOM 654 O O . LEU A 1 84 ? -4.758 -18.162 -5.473 1.00 80.12 84 LEU A O 1
ATOM 658 N N . GLY A 1 85 ? -3.142 -17.471 -6.877 1.00 76.25 85 GLY A N 1
ATOM 659 C CA . GLY A 1 85 ? -2.530 -16.534 -5.930 1.00 76.25 85 GLY A CA 1
ATOM 660 C C . GLY A 1 85 ? -3.514 -15.460 -5.465 1.00 76.25 85 GLY A C 1
ATOM 661 O O . GLY A 1 85 ? -3.638 -15.194 -4.269 1.00 76.25 85 GLY A O 1
ATOM 662 N N . LEU A 1 86 ? -4.291 -14.919 -6.400 1.00 73.75 86 LEU A N 1
ATOM 663 C CA . LEU A 1 86 ? -5.380 -13.990 -6.132 1.00 73.75 86 LEU A CA 1
ATOM 664 C C . LEU A 1 86 ? -6.436 -14.589 -5.187 1.00 73.75 86 LEU A C 1
ATOM 666 O O . LEU A 1 86 ? -6.812 -13.957 -4.198 1.00 73.75 86 LEU A O 1
ATOM 670 N N . GLY A 1 87 ? -6.889 -15.815 -5.461 1.00 79.69 87 GLY A N 1
ATOM 671 C CA . GLY A 1 87 ? -7.866 -16.515 -4.626 1.00 79.69 87 GLY A CA 1
ATOM 672 C C . GLY A 1 87 ? -7.375 -16.712 -3.190 1.00 79.69 87 GLY A C 1
ATOM 673 O O . GLY A 1 87 ? -8.106 -16.430 -2.242 1.00 79.69 87 GLY A O 1
ATOM 674 N N . VAL A 1 88 ? -6.115 -17.121 -3.012 1.00 82.88 88 VAL A N 1
ATOM 675 C CA . VAL A 1 88 ? -5.510 -17.328 -1.684 1.00 82.88 88 VAL A CA 1
ATOM 676 C C . VAL A 1 88 ? -5.452 -16.024 -0.884 1.00 82.88 88 VAL A C 1
ATOM 678 O O . VAL A 1 88 ? -5.794 -16.015 0.303 1.00 82.88 88 VAL A O 1
ATOM 681 N N . ILE A 1 89 ? -5.074 -14.911 -1.520 1.00 80.94 89 ILE A N 1
ATOM 682 C CA . ILE A 1 89 ? -5.024 -13.593 -0.869 1.00 80.94 89 ILE A CA 1
ATOM 683 C C . ILE A 1 89 ? -6.432 -13.150 -0.446 1.00 80.94 89 ILE A C 1
ATOM 685 O O . ILE A 1 89 ? -6.621 -12.754 0.706 1.00 80.94 89 ILE A O 1
ATOM 689 N N . LEU A 1 90 ? -7.430 -13.272 -1.331 1.00 76.69 90 LEU A N 1
ATOM 690 C CA . LEU A 1 90 ? -8.823 -12.924 -1.024 1.00 76.69 90 LEU A CA 1
ATOM 691 C C . LEU A 1 90 ? -9.371 -13.724 0.157 1.00 76.69 90 LEU A C 1
ATOM 693 O O . LEU A 1 90 ? -9.932 -13.142 1.087 1.00 76.69 90 LEU A O 1
ATOM 697 N N . VAL A 1 91 ? -9.172 -15.045 0.151 1.00 82.00 91 VAL A N 1
ATOM 698 C CA . VAL A 1 91 ? -9.619 -15.928 1.237 1.00 82.00 91 VAL A CA 1
ATOM 699 C C . VAL A 1 91 ? -8.956 -15.537 2.557 1.00 82.00 91 VAL A C 1
ATOM 701 O O . VAL A 1 91 ? -9.639 -15.422 3.574 1.00 82.00 91 VAL A O 1
ATOM 704 N N . SER A 1 92 ? -7.651 -15.261 2.541 1.00 79.06 92 SER A N 1
ATOM 705 C CA . SER A 1 92 ? -6.888 -14.876 3.735 1.00 79.06 92 SER A CA 1
ATOM 706 C C . SER A 1 92 ? -7.397 -13.568 4.352 1.00 79.06 92 SER A C 1
ATOM 708 O O . SER A 1 92 ? -7.632 -13.493 5.561 1.00 79.06 92 SER A O 1
ATOM 710 N N . VAL A 1 93 ? -7.625 -12.541 3.526 1.00 73.62 93 VAL A N 1
ATOM 711 C CA . VAL A 1 93 ? -8.137 -11.234 3.975 1.00 73.62 93 VAL A CA 1
ATOM 712 C C . VAL A 1 93 ? -9.564 -11.357 4.512 1.00 73.62 93 VAL A C 1
ATOM 714 O O . VAL A 1 93 ? -9.872 -10.806 5.574 1.00 73.62 93 VAL A O 1
ATOM 717 N N . LEU A 1 94 ? -10.427 -12.111 3.824 1.00 75.38 94 LEU A N 1
ATOM 718 C CA . LEU A 1 94 ? -11.810 -12.333 4.245 1.00 75.38 94 LEU A CA 1
ATOM 719 C C . LEU A 1 94 ? -11.875 -13.032 5.611 1.00 75.38 94 LEU A C 1
ATOM 721 O O . LEU A 1 94 ? -12.646 -12.617 6.479 1.00 75.38 94 LEU A O 1
ATOM 725 N N . LEU A 1 95 ? -11.025 -14.041 5.834 1.00 79.69 95 LEU A N 1
ATOM 726 C CA . LEU A 1 95 ? -10.957 -14.789 7.093 1.00 79.69 95 LEU A CA 1
ATOM 727 C C . LEU A 1 95 ? -10.599 -13.881 8.284 1.00 79.69 95 LEU A C 1
ATOM 729 O O . LEU A 1 95 ? -11.214 -13.958 9.353 1.00 79.69 95 LEU A O 1
ATOM 733 N N . ILE A 1 96 ? -9.627 -12.986 8.088 1.00 73.38 96 ILE A N 1
ATOM 734 C CA . ILE A 1 96 ? -9.177 -12.024 9.104 1.00 73.38 96 ILE A CA 1
ATOM 735 C C . ILE A 1 96 ? -10.284 -11.014 9.423 1.00 73.38 96 ILE A C 1
ATOM 737 O O . ILE A 1 96 ? -10.533 -10.716 10.597 1.00 73.38 96 ILE A O 1
ATOM 741 N N . ASN A 1 97 ? -10.974 -10.507 8.397 1.00 70.25 97 ASN A N 1
ATOM 742 C CA . ASN A 1 97 ? -12.049 -9.534 8.569 1.00 70.25 97 ASN A CA 1
ATOM 743 C C . ASN A 1 97 ? -13.236 -10.128 9.355 1.00 70.25 97 ASN A C 1
ATOM 745 O O . ASN A 1 97 ? -13.682 -9.534 10.342 1.00 70.25 97 ASN A O 1
ATOM 749 N N . LEU A 1 98 ? -13.672 -11.345 9.005 1.00 69.69 98 LEU A N 1
ATOM 750 C CA . LEU A 1 98 ? -14.757 -12.051 9.700 1.00 69.69 98 LEU A CA 1
ATOM 751 C C . LEU A 1 98 ? -14.433 -12.320 11.176 1.00 69.69 98 LEU A C 1
ATOM 753 O O . LEU A 1 98 ? -15.290 -12.159 12.051 1.00 69.69 98 LEU A O 1
ATOM 757 N N . SER A 1 99 ? -13.189 -12.706 11.471 1.00 65.50 99 SER A N 1
ATOM 758 C CA . SER A 1 99 ? -12.745 -12.977 12.841 1.00 65.50 99 SER A CA 1
ATOM 759 C C . SER A 1 99 ? -12.834 -11.727 13.725 1.00 65.50 99 SER A C 1
ATOM 761 O O . SER A 1 99 ? -13.340 -11.786 14.851 1.00 65.50 99 SER A O 1
ATOM 763 N N . LYS A 1 100 ? -12.443 -10.560 13.196 1.00 61.41 100 LYS A N 1
ATOM 764 C CA . LYS A 1 100 ? -12.534 -9.290 13.929 1.00 61.41 100 LYS A CA 1
ATOM 765 C C . LYS A 1 100 ? -13.963 -8.805 14.140 1.00 61.41 100 LYS A C 1
ATOM 767 O O . LYS A 1 100 ? -14.247 -8.249 15.203 1.00 61.41 100 LYS A O 1
ATOM 772 N N . TYR A 1 101 ? -14.866 -9.035 13.186 1.00 61.53 101 TYR A N 1
ATOM 773 C CA . TYR A 1 101 ? -16.280 -8.692 13.357 1.00 61.53 101 TYR A CA 1
ATOM 774 C C . TYR A 1 101 ? -16.907 -9.473 14.524 1.00 61.53 101 TYR A C 1
ATOM 776 O O . TYR A 1 101 ? -17.590 -8.899 15.375 1.00 61.53 101 TYR A O 1
ATOM 784 N N . ARG A 1 102 ? -16.586 -10.769 14.636 1.00 62.12 102 ARG A N 1
ATOM 785 C CA . ARG A 1 102 ? -17.042 -11.625 15.741 1.00 62.12 102 ARG A CA 1
ATOM 786 C C . ARG A 1 102 ? -16.474 -11.192 17.095 1.00 62.12 102 ARG A C 1
ATOM 788 O O . ARG A 1 102 ? -17.219 -11.142 18.069 1.00 62.12 102 ARG A O 1
ATOM 795 N N . GLN A 1 103 ? -15.195 -10.820 17.161 1.00 60.66 103 GLN A N 1
ATOM 796 C CA . GLN A 1 103 ? -14.581 -10.358 18.413 1.00 60.66 103 GLN A CA 1
ATOM 797 C C . GLN A 1 103 ? -15.113 -8.999 18.884 1.00 60.66 103 GLN A C 1
ATOM 799 O O . GLN A 1 103 ? -15.309 -8.807 20.082 1.00 60.66 103 GLN A O 1
ATOM 804 N N . ARG A 1 104 ? -15.416 -8.066 17.969 1.00 60.50 104 ARG A N 1
ATOM 805 C CA . ARG A 1 104 ? -16.059 -6.793 18.340 1.00 60.50 104 ARG A CA 1
ATOM 806 C C . ARG A 1 104 ? -17.431 -7.004 18.971 1.00 60.50 104 ARG A C 1
ATOM 808 O O . ARG A 1 104 ? -17.732 -6.332 19.948 1.00 60.50 104 ARG A O 1
ATOM 815 N N . LYS A 1 105 ? -18.233 -7.943 18.460 1.00 53.56 105 LYS A N 1
ATOM 816 C CA . LYS A 1 105 ? -19.560 -8.247 19.020 1.00 53.56 105 LYS A CA 1
ATOM 817 C C . LYS A 1 105 ? -19.471 -8.821 20.441 1.00 53.56 105 LYS A C 1
ATOM 819 O O . LYS A 1 105 ? -20.254 -8.432 21.299 1.00 53.56 105 LYS A O 1
ATOM 824 N N . ILE A 1 106 ? -18.482 -9.681 20.699 1.00 62.22 106 ILE A N 1
ATOM 825 C CA . ILE A 1 106 ? -18.220 -10.256 22.030 1.00 62.22 106 ILE A CA 1
ATOM 826 C C . ILE A 1 106 ? -17.739 -9.176 23.010 1.00 62.22 106 ILE A C 1
ATOM 828 O O . ILE A 1 106 ? -18.267 -9.068 24.113 1.00 62.22 106 ILE A O 1
ATOM 832 N N . ASN A 1 107 ? -16.792 -8.329 22.597 1.00 58.97 107 ASN A N 1
ATOM 833 C CA . ASN A 1 107 ? -16.251 -7.275 23.460 1.00 58.97 107 ASN A CA 1
ATOM 834 C C . ASN A 1 107 ? -17.265 -6.149 23.724 1.00 58.97 107 ASN A C 1
ATOM 836 O O . ASN A 1 107 ? -17.347 -5.662 24.846 1.00 58.97 107 ASN A O 1
ATOM 840 N N . ALA A 1 108 ? -18.069 -5.765 22.727 1.00 58.19 108 ALA A N 1
ATOM 841 C CA . ALA A 1 108 ? -19.132 -4.773 22.895 1.00 58.19 108 ALA A CA 1
ATOM 842 C C . ALA A 1 108 ? -20.263 -5.288 23.800 1.00 58.19 108 ALA A C 1
ATOM 844 O O . ALA A 1 108 ? -20.748 -4.544 24.648 1.00 58.19 108 ALA A O 1
ATOM 845 N N . GLY A 1 109 ? -20.634 -6.568 23.672 1.00 57.16 109 GLY A N 1
ATOM 846 C CA . GLY A 1 109 ? -21.575 -7.215 24.588 1.00 57.16 109 GLY A CA 1
ATOM 847 C C . GLY A 1 109 ? -21.048 -7.266 26.025 1.00 57.16 109 GLY A C 1
ATOM 848 O O . GLY A 1 109 ? -21.783 -6.955 26.953 1.00 57.16 109 GLY A O 1
ATOM 849 N N . GLY A 1 110 ? -19.760 -7.566 26.221 1.00 59.09 110 GLY A N 1
ATOM 850 C CA . GLY A 1 110 ? -19.139 -7.577 27.551 1.00 59.09 110 GLY A CA 1
ATOM 851 C C . GLY A 1 110 ? -19.041 -6.197 28.215 1.00 59.09 110 GLY A C 1
ATOM 852 O O . GLY A 1 110 ? -19.164 -6.096 29.434 1.00 59.09 110 GLY A O 1
ATOM 853 N N . SER A 1 111 ? -18.845 -5.127 27.438 1.00 55.34 111 SER A N 1
ATOM 854 C CA . SER A 1 111 ? -18.842 -3.752 27.959 1.00 55.34 111 SER A CA 1
ATOM 855 C C . SER A 1 111 ? -20.240 -3.251 28.324 1.00 55.34 111 SER A C 1
ATOM 857 O O . SER A 1 111 ? -20.369 -2.564 29.331 1.00 55.34 111 SER A O 1
ATOM 859 N N . ALA A 1 112 ? -21.272 -3.621 27.558 1.00 59.19 112 ALA A N 1
ATOM 860 C CA . ALA A 1 112 ? -22.660 -3.298 27.891 1.00 59.19 112 ALA A CA 1
ATOM 861 C C . ALA A 1 112 ? -23.112 -4.009 29.180 1.00 59.19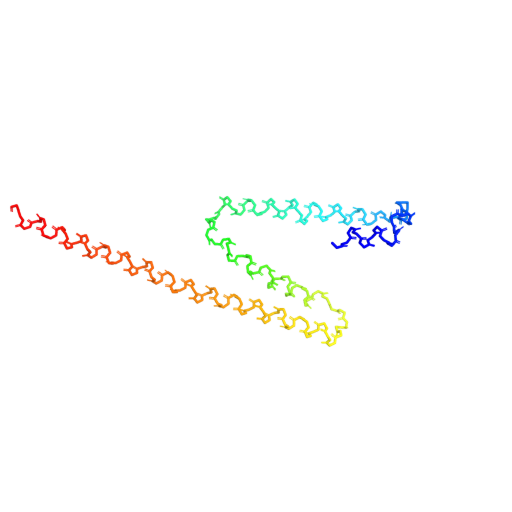 112 ALA A C 1
ATOM 863 O O . ALA A 1 112 ? -23.633 -3.366 30.082 1.00 59.19 112 ALA A O 1
ATOM 864 N N . VAL A 1 113 ? -22.791 -5.301 29.325 1.00 65.50 113 VAL A N 1
ATOM 865 C CA . VAL A 1 113 ? -23.119 -6.084 30.532 1.00 65.50 113 VAL A CA 1
ATOM 866 C C . VAL A 1 113 ? -22.436 -5.530 31.790 1.00 65.50 113 VAL A C 1
ATOM 868 O O . VAL A 1 113 ? -23.057 -5.478 32.847 1.00 65.50 113 VAL A O 1
ATOM 871 N N . LYS A 1 114 ? -21.181 -5.063 31.694 1.00 68.31 114 LYS A N 1
ATOM 872 C CA . LYS A 1 114 ? -20.498 -4.413 32.829 1.00 68.31 114 LYS A CA 1
ATOM 873 C C . LYS A 1 114 ? -21.123 -3.075 33.226 1.00 68.31 114 LYS A C 1
ATOM 875 O O . LYS A 1 114 ? -21.084 -2.733 34.403 1.00 68.31 114 LYS A O 1
ATOM 880 N N . GLN A 1 115 ? -21.648 -2.314 32.267 1.00 64.38 115 GLN A N 1
ATOM 881 C CA . GLN A 1 115 ? -22.290 -1.031 32.549 1.00 64.38 115 GLN A CA 1
ATOM 882 C C . GLN A 1 115 ? -23.616 -1.246 33.295 1.00 64.38 115 GLN A C 1
ATOM 884 O O . GLN A 1 115 ? -23.827 -0.609 34.325 1.00 64.38 115 GLN A O 1
ATOM 889 N N . ASP A 1 116 ? -24.421 -2.218 32.853 1.00 62.72 116 ASP A N 1
ATOM 890 C CA . ASP A 1 116 ? -25.670 -2.609 33.519 1.00 62.72 116 ASP A CA 1
ATOM 891 C C . ASP A 1 116 ? -25.416 -3.143 34.942 1.00 62.72 116 ASP A C 1
ATOM 893 O O . ASP A 1 116 ? -26.155 -2.822 35.868 1.00 62.72 116 ASP A O 1
ATOM 897 N N . GLU A 1 117 ? -24.344 -3.917 35.161 1.00 75.75 117 GLU A N 1
ATOM 898 C CA . GLU A 1 117 ? -23.979 -4.417 36.497 1.00 75.75 117 GLU A CA 1
ATOM 899 C C . GLU A 1 117 ? -23.567 -3.285 37.453 1.00 75.75 117 GLU A C 1
ATOM 901 O O . GLU A 1 117 ? -23.940 -3.298 38.628 1.00 75.75 117 GLU A O 1
ATOM 906 N N . ILE A 1 118 ? -22.833 -2.281 36.956 1.00 67.88 118 ILE A N 1
ATOM 907 C CA . ILE A 1 118 ? -22.444 -1.103 37.744 1.00 67.88 118 ILE A CA 1
ATOM 908 C C . ILE A 1 118 ? -23.672 -0.247 38.076 1.00 67.88 118 ILE A C 1
ATOM 910 O O . ILE A 1 118 ? -23.807 0.189 39.217 1.00 67.88 118 ILE A O 1
ATOM 914 N N . GLU A 1 119 ? -24.584 -0.040 37.127 1.00 74.31 119 GLU A N 1
ATOM 915 C CA . GLU A 1 119 ? -25.821 0.719 37.342 1.00 74.31 119 GLU A CA 1
ATOM 916 C C . GLU A 1 119 ? -26.733 0.022 38.365 1.00 74.31 119 GLU A C 1
ATOM 918 O O . GLU A 1 119 ? -27.180 0.645 39.328 1.00 74.31 119 GLU A O 1
ATOM 923 N N . LEU A 1 120 ? -26.874 -1.304 38.267 1.00 77.31 120 LEU A N 1
ATOM 924 C CA . LEU A 1 120 ? -27.627 -2.128 39.217 1.00 77.31 120 LEU A CA 1
ATOM 925 C C . LEU A 1 120 ? -26.972 -2.201 40.610 1.00 77.31 120 LEU A C 1
ATOM 927 O O . LEU A 1 120 ? -27.648 -2.444 41.614 1.00 77.31 120 LEU A O 1
ATOM 931 N N . ALA A 1 121 ? -25.648 -2.048 40.696 1.00 77.19 121 ALA A N 1
ATOM 932 C CA . ALA A 1 121 ? -24.920 -1.981 41.962 1.00 77.19 121 ALA A CA 1
ATOM 933 C C . ALA A 1 121 ? -25.044 -0.601 42.626 1.00 77.19 121 ALA A C 1
ATOM 935 O O . ALA A 1 121 ? -25.144 -0.519 43.853 1.00 77.19 121 ALA A O 1
ATOM 936 N N . VAL A 1 122 ? -25.061 0.475 41.834 1.00 74.69 122 VAL A N 1
ATOM 937 C CA . VAL A 1 122 ? -25.278 1.846 42.318 1.00 74.69 122 VAL A CA 1
ATOM 938 C C . VAL A 1 122 ? -26.707 2.014 42.822 1.00 74.69 122 VAL A C 1
ATOM 940 O O . VAL A 1 122 ? -26.884 2.504 43.935 1.00 74.69 122 VAL A O 1
ATOM 943 N N . ASP A 1 123 ? -27.703 1.528 42.082 1.00 71.69 123 ASP A N 1
ATOM 944 C CA . ASP A 1 123 ? -29.117 1.618 42.465 1.00 71.69 123 ASP A CA 1
ATOM 945 C C . ASP A 1 123 ? -29.392 0.897 43.796 1.00 71.69 123 ASP A C 1
ATOM 947 O O . ASP A 1 123 ? -29.982 1.447 44.726 1.00 71.69 123 ASP A O 1
ATOM 951 N N . ARG A 1 124 ? -28.802 -0.293 43.973 1.00 80.75 124 ARG A N 1
ATOM 952 C CA . ARG A 1 124 ? -28.852 -1.023 45.249 1.00 80.75 124 ARG A CA 1
ATOM 953 C C . ARG A 1 124 ? -28.223 -0.253 46.408 1.00 80.75 124 ARG A C 1
ATOM 955 O O . ARG A 1 124 ? -28.720 -0.328 47.527 1.00 80.75 124 ARG A O 1
ATOM 962 N N . LYS A 1 125 ? -27.121 0.463 46.166 1.00 71.25 125 LYS A N 1
ATOM 963 C CA . LYS A 1 125 ? -26.465 1.285 47.193 1.00 71.25 125 LYS A CA 1
ATOM 964 C C . LYS A 1 125 ? -27.309 2.501 47.573 1.00 71.25 125 LYS A C 1
ATOM 966 O O . LYS A 1 125 ? -27.357 2.839 48.751 1.00 71.25 125 LYS A O 1
ATOM 971 N N . VAL A 1 126 ? -27.966 3.137 46.602 1.00 67.19 126 VAL A N 1
ATOM 972 C CA . VAL A 1 126 ? -28.849 4.292 46.831 1.00 67.19 126 VAL A CA 1
ATOM 973 C C . VAL A 1 126 ? -30.070 3.888 47.656 1.00 67.19 126 VAL A C 1
ATOM 975 O O . VAL A 1 126 ? -30.369 4.565 48.635 1.00 67.19 126 VAL A O 1
ATOM 978 N N . VAL A 1 127 ? -30.709 2.758 47.337 1.00 69.44 127 VAL A N 1
ATOM 979 C CA . VAL A 1 127 ? -31.843 2.225 48.117 1.00 69.44 127 VAL A CA 1
ATOM 980 C C . VAL A 1 127 ? -31.439 1.947 49.571 1.00 69.44 127 VAL A C 1
ATOM 982 O O . VAL A 1 127 ? -32.101 2.413 50.490 1.00 69.44 127 VAL A O 1
ATOM 985 N N . VAL A 1 128 ? -30.299 1.286 49.802 1.00 66.88 128 VAL A N 1
ATOM 986 C CA . VAL A 1 128 ? -29.831 0.965 51.167 1.00 66.88 128 VAL A CA 1
ATOM 987 C C . VAL A 1 128 ? -29.464 2.216 51.981 1.00 66.88 128 VAL A C 1
ATOM 989 O O . VAL A 1 128 ? -29.678 2.245 53.192 1.00 66.88 128 VAL A O 1
ATOM 992 N N . CYS A 1 129 ? -28.923 3.261 51.347 1.00 59.56 129 CYS A N 1
ATOM 993 C CA . CYS A 1 129 ? -28.637 4.526 52.029 1.00 59.56 129 CYS A CA 1
ATOM 994 C C . CYS A 1 129 ? -29.894 5.374 52.295 1.00 59.56 129 CYS A C 1
ATOM 996 O O . CYS A 1 129 ? -29.883 6.157 53.242 1.00 59.56 129 CYS A O 1
ATOM 998 N N . GLY A 1 130 ? -30.955 5.228 51.495 1.00 59.47 130 GLY A N 1
ATOM 999 C CA . GLY A 1 130 ? -32.222 5.947 51.672 1.00 59.47 130 GLY A CA 1
ATOM 1000 C C . GLY A 1 130 ? -33.042 5.472 52.873 1.00 59.47 130 GLY A C 1
ATOM 1001 O O . GLY A 1 130 ? -33.692 6.287 53.516 1.00 59.47 130 GLY A O 1
ATOM 1002 N N . ASP A 1 131 ? -32.940 4.191 53.230 1.00 56.16 131 ASP A N 1
ATOM 1003 C CA . ASP A 1 131 ? -33.667 3.596 54.363 1.00 56.16 131 ASP A CA 1
ATOM 1004 C C . ASP A 1 131 ? -32.988 3.835 55.733 1.00 56.16 131 ASP A C 1
ATOM 1006 O O . ASP A 1 131 ? -33.470 3.364 56.762 1.00 56.16 131 ASP A O 1
ATOM 1010 N N . SER A 1 132 ? -31.847 4.539 55.763 1.00 54.84 132 SER A N 1
ATOM 1011 C CA . SER A 1 132 ? -31.071 4.838 56.983 1.00 54.84 132 SER A CA 1
ATOM 1012 C C . SER A 1 132 ? -31.210 6.289 57.480 1.00 54.84 132 SER A C 1
ATOM 1014 O O . SER A 1 132 ? -30.405 6.716 58.312 1.00 54.84 132 SER A O 1
ATOM 1016 N N . VAL A 1 133 ? -32.194 7.049 56.978 1.00 52.75 133 VAL A N 1
ATOM 1017 C CA . VAL A 1 133 ? -32.505 8.436 57.392 1.00 52.75 133 VAL A CA 1
ATOM 1018 C C . VAL A 1 133 ? -33.899 8.518 58.000 1.00 52.75 133 VAL A C 1
ATOM 1020 O O . VAL A 1 133 ? -34.836 7.954 57.397 1.00 52.75 133 VAL A O 1
#

Radius of gyration: 27.14 Å; chains: 1; bounding box: 63×36×77 Å

pLDDT: mean 71.71, std 11.08, range [49.56, 94.69]

Sequence (133 aa):
VFIPASLLNNEWTSFQWQIVPAEAWLSVLYLIVMGSLAGYSAYVWLLSVRPVTQVSTHVYVNPLVAVLLGVLFAGEHMSGLQVLGLGVILVSVLLINLSKYRQRKINAGGSAVKQDEIELAVDRKVVVCGDSV